Protein AF-A0A412L062-F1 (afdb_monomer_lite)

Sequence (140 aa):
TLHMSIAWQESKALRDTSSRLMTFYPLKLYKLRWGIETNYYEQKMFWELGSYKVRTKTAIEHLLNLTNAGHALMKILPYEDGKLSAYRDKSPQELRHALSQQIHKEVFFATLVSKAQSSINSGTLLKALQVLAWGDEQAA

Radius of gyration: 25.02 Å; chains: 1; bounding box: 72×42×65 Å

Structure (mmCIF, N/CA/C/O backbone):
data_AF-A0A412L062-F1
#
_entry.id   AF-A0A412L062-F1
#
loop_
_atom_site.group_PDB
_atom_site.id
_atom_site.type_symbol
_atom_site.label_atom_id
_atom_site.label_alt_id
_atom_site.label_comp_id
_atom_site.label_asym_id
_atom_site.label_entity_id
_atom_site.label_seq_id
_atom_site.pdbx_PDB_ins_code
_atom_site.Cartn_x
_atom_site.Cartn_y
_atom_site.Cartn_z
_atom_site.occupancy
_atom_site.B_iso_or_equiv
_atom_site.auth_seq_id
_atom_site.auth_comp_id
_atom_site.auth_asym_id
_atom_site.auth_atom_id
_atom_site.pdbx_PDB_model_num
ATOM 1 N N . THR A 1 1 ? 36.726 -3.052 -23.712 1.00 36.59 1 THR A N 1
ATOM 2 C CA . THR A 1 1 ? 35.931 -4.247 -23.348 1.00 36.59 1 THR A CA 1
ATOM 3 C C . THR A 1 1 ? 34.504 -3.801 -23.117 1.00 36.59 1 THR A C 1
ATOM 5 O O . THR A 1 1 ? 34.299 -2.897 -22.319 1.00 36.59 1 THR A O 1
ATOM 8 N N . LEU A 1 2 ? 33.533 -4.332 -23.865 1.00 39.47 2 LEU A N 1
ATOM 9 C CA . LEU A 1 2 ? 32.118 -3.975 -23.707 1.00 39.47 2 LEU A CA 1
ATOM 10 C C . LEU A 1 2 ? 31.630 -4.575 -22.379 1.00 39.47 2 LEU A C 1
ATOM 12 O O . LEU A 1 2 ? 31.448 -5.785 -22.278 1.00 39.47 2 LEU A O 1
ATOM 16 N N . HIS A 1 3 ? 31.512 -3.754 -21.334 1.00 48.88 3 HIS A N 1
ATOM 17 C CA . HIS A 1 3 ? 30.978 -4.207 -20.052 1.00 48.88 3 HIS A CA 1
ATOM 18 C C . HIS A 1 3 ? 29.466 -4.375 -20.200 1.00 48.88 3 HIS A C 1
ATOM 20 O O . HIS A 1 3 ? 28.730 -3.397 -20.330 1.00 48.88 3 HIS A O 1
ATOM 26 N N . MET A 1 4 ? 29.001 -5.622 -20.224 1.00 61.66 4 MET A N 1
ATOM 27 C CA . MET A 1 4 ? 27.572 -5.911 -20.142 1.00 61.66 4 MET A CA 1
ATOM 28 C C . MET A 1 4 ? 27.035 -5.409 -18.797 1.00 61.66 4 MET A C 1
ATOM 30 O O . MET A 1 4 ? 27.709 -5.507 -17.772 1.00 61.66 4 MET A O 1
ATOM 34 N N . SER A 1 5 ? 25.822 -4.855 -18.796 1.00 67.38 5 SER A N 1
ATOM 35 C CA . SER A 1 5 ? 25.177 -4.350 -17.578 1.00 67.38 5 SER A CA 1
ATOM 36 C C . SER A 1 5 ? 25.042 -5.450 -16.518 1.00 67.38 5 SER A C 1
ATOM 38 O O . SER A 1 5 ? 24.785 -6.598 -16.877 1.00 67.38 5 SER A O 1
ATOM 40 N N . ILE A 1 6 ? 25.097 -5.089 -15.232 1.00 65.25 6 ILE A N 1
ATOM 41 C CA . ILE A 1 6 ? 24.946 -6.002 -14.077 1.00 65.25 6 ILE A CA 1
ATOM 42 C C . ILE A 1 6 ? 23.716 -6.922 -14.225 1.00 65.25 6 ILE A C 1
ATOM 44 O O . ILE A 1 6 ? 23.788 -8.116 -13.961 1.00 65.25 6 ILE A O 1
ATOM 48 N N . ALA A 1 7 ? 22.612 -6.411 -14.783 1.00 60.19 7 ALA A N 1
ATOM 49 C CA . ALA A 1 7 ? 21.403 -7.192 -15.066 1.00 60.19 7 ALA A CA 1
ATOM 50 C C . ALA A 1 7 ? 21.626 -8.410 -15.995 1.00 60.19 7 ALA A C 1
ATOM 52 O O . ALA A 1 7 ? 20.967 -9.438 -15.838 1.00 60.19 7 ALA A O 1
ATOM 53 N N . TRP A 1 8 ? 22.559 -8.316 -16.948 1.00 65.00 8 TRP A N 1
ATOM 54 C CA . TRP A 1 8 ? 22.954 -9.425 -17.822 1.00 65.00 8 TRP A CA 1
ATOM 55 C C . TRP A 1 8 ? 23.836 -10.432 -17.079 1.00 65.00 8 TRP A C 1
ATOM 57 O O . TRP A 1 8 ? 23.681 -11.634 -17.265 1.00 65.00 8 TRP A O 1
ATOM 67 N N . GLN A 1 9 ? 24.727 -9.953 -16.206 1.00 63.88 9 GLN A N 1
ATOM 68 C CA . GLN A 1 9 ? 25.602 -10.818 -15.413 1.00 63.88 9 GLN A CA 1
ATOM 69 C C . GLN A 1 9 ? 24.835 -11.642 -14.380 1.00 63.88 9 GLN A C 1
ATOM 71 O O . GLN A 1 9 ? 25.214 -12.784 -14.157 1.00 63.88 9 GLN A O 1
ATOM 76 N N . GLU A 1 10 ? 23.737 -11.128 -13.827 1.00 62.66 10 GLU A N 1
ATOM 77 C CA . GLU A 1 10 ? 22.953 -11.792 -12.774 1.00 62.66 10 GLU A CA 1
ATOM 78 C C . GLU A 1 10 ? 21.872 -12.747 -13.325 1.00 62.66 10 GLU A C 1
ATOM 80 O O . GLU A 1 10 ? 21.643 -13.831 -12.784 1.00 62.66 10 GLU A O 1
ATOM 85 N N . SER A 1 11 ? 21.255 -12.444 -14.473 1.00 67.62 11 SER A N 1
ATOM 86 C CA . SER A 1 11 ? 20.145 -13.250 -15.007 1.00 67.62 11 SER A CA 1
ATOM 87 C C . SER A 1 11 ? 20.594 -14.408 -15.909 1.00 67.62 11 SER A C 1
ATOM 89 O O . SER A 1 11 ? 20.994 -14.200 -17.055 1.00 67.62 11 SER A O 1
ATOM 91 N N . LYS A 1 12 ? 20.417 -15.656 -15.446 1.00 69.12 12 LYS A N 1
ATOM 92 C CA . LYS A 1 12 ? 20.689 -16.872 -16.244 1.00 69.12 12 LYS A CA 1
ATOM 93 C C . LYS A 1 12 ? 19.944 -16.874 -17.584 1.00 69.12 12 LYS A C 1
ATOM 95 O O . LYS A 1 12 ? 20.529 -17.168 -18.619 1.00 69.12 12 LYS A O 1
ATOM 100 N N . ALA A 1 13 ? 18.683 -16.443 -17.575 1.00 66.38 13 ALA A N 1
ATOM 101 C CA . ALA A 1 13 ? 17.869 -16.340 -18.781 1.00 66.38 13 ALA A CA 1
ATOM 102 C C . ALA A 1 13 ? 18.453 -15.366 -19.820 1.00 66.38 13 ALA A C 1
ATOM 104 O O . ALA A 1 13 ? 18.286 -15.598 -21.011 1.00 66.38 13 ALA A O 1
ATOM 105 N N . LEU A 1 14 ? 19.130 -14.290 -19.399 1.00 64.75 14 LEU A N 1
ATOM 106 C CA . LEU A 1 14 ? 19.755 -13.313 -20.303 1.00 64.75 14 LEU A CA 1
ATOM 107 C C . LEU A 1 14 ? 21.148 -13.749 -20.784 1.00 64.75 14 LEU A C 1
ATOM 109 O O . LEU A 1 14 ? 21.528 -13.382 -21.896 1.00 64.75 14 LEU A O 1
ATOM 113 N N . ARG A 1 15 ? 21.879 -14.546 -19.992 1.00 69.62 15 ARG A N 1
ATOM 114 C CA . ARG A 1 15 ? 23.183 -15.119 -20.379 1.00 69.62 15 ARG A CA 1
ATOM 115 C C . ARG A 1 15 ? 23.054 -16.244 -21.404 1.00 69.62 15 ARG A C 1
ATOM 117 O O . ARG A 1 15 ? 23.815 -16.268 -22.363 1.00 69.62 15 ARG A O 1
ATOM 124 N N . ASP A 1 16 ? 22.054 -17.109 -21.241 1.00 72.00 16 ASP A N 1
ATOM 125 C CA . ASP A 1 16 ? 21.840 -18.287 -22.098 1.00 72.00 16 ASP A CA 1
ATOM 126 C C . ASP A 1 16 ? 21.004 -17.958 -23.359 1.00 72.00 16 ASP A C 1
ATOM 128 O O . ASP A 1 16 ? 20.560 -18.839 -24.096 1.00 72.00 16 ASP A O 1
ATOM 132 N N . THR A 1 17 ? 20.747 -16.670 -23.613 1.00 70.69 17 THR A N 1
ATOM 133 C CA . THR A 1 17 ? 19.942 -16.210 -24.747 1.00 70.69 17 THR A CA 1
ATOM 134 C C . THR A 1 17 ? 20.747 -16.294 -26.055 1.00 70.69 17 THR A C 1
ATOM 136 O O . THR A 1 17 ? 21.870 -15.806 -26.139 1.00 70.69 17 THR A O 1
ATOM 139 N N . SER A 1 18 ? 20.161 -16.876 -27.111 1.00 73.69 18 SER A N 1
ATOM 140 C CA . SER A 1 18 ? 20.812 -16.992 -28.427 1.00 73.69 18 SER A CA 1
ATOM 141 C C . SER A 1 18 ? 21.160 -15.626 -29.040 1.00 73.69 18 SER A C 1
ATOM 143 O O . SER A 1 18 ? 20.485 -14.625 -28.790 1.00 73.69 18 SER A O 1
ATOM 145 N N . SER A 1 19 ? 22.179 -15.574 -29.907 1.00 72.31 19 SER A N 1
ATOM 146 C CA . SER A 1 19 ? 22.656 -14.323 -30.532 1.00 72.31 19 SER A CA 1
ATOM 147 C C . SER A 1 19 ? 21.546 -13.525 -31.231 1.00 72.31 19 SER A C 1
ATOM 149 O O . SER A 1 19 ? 21.505 -12.301 -31.138 1.00 72.31 19 SER A O 1
ATOM 151 N N . ARG A 1 20 ? 20.588 -14.221 -31.856 1.00 72.00 20 ARG A N 1
ATOM 152 C CA . ARG A 1 20 ? 19.407 -13.634 -32.511 1.00 72.00 20 ARG A CA 1
ATOM 153 C C . ARG A 1 20 ? 18.455 -12.947 -31.528 1.00 72.00 20 ARG A C 1
ATOM 155 O O . ARG A 1 20 ? 17.815 -11.959 -31.869 1.00 72.00 20 ARG A O 1
ATOM 162 N N . LEU A 1 21 ? 18.346 -13.470 -30.311 1.00 71.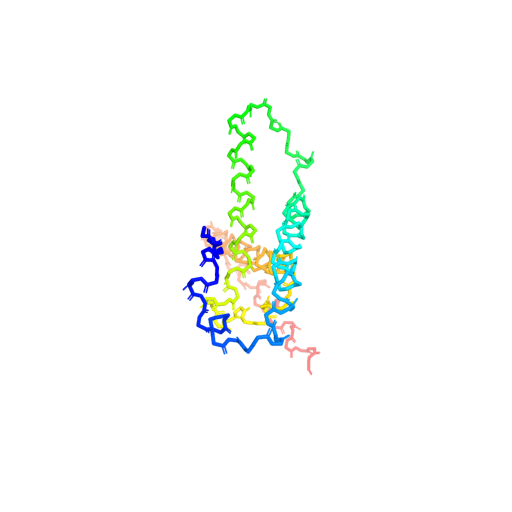19 21 LEU A N 1
ATOM 163 C CA . LEU A 1 21 ? 17.526 -12.891 -29.252 1.00 71.19 21 LEU A CA 1
ATOM 164 C C . LEU A 1 21 ? 18.261 -11.760 -28.506 1.00 71.19 21 LEU A C 1
ATOM 166 O O . LEU A 1 21 ? 17.610 -10.868 -27.959 1.00 71.19 21 LEU A O 1
ATOM 170 N N . MET A 1 22 ? 19.598 -11.746 -28.550 1.00 72.69 22 MET A N 1
ATOM 171 C CA . MET A 1 22 ? 20.443 -10.654 -28.048 1.00 72.69 22 MET A CA 1
ATOM 172 C C . MET A 1 22 ? 20.151 -9.325 -28.763 1.00 72.69 22 MET A C 1
ATOM 174 O O . MET A 1 22 ? 20.203 -8.267 -28.142 1.00 72.69 22 MET A O 1
ATOM 178 N N . THR A 1 23 ? 19.757 -9.367 -30.042 1.00 77.56 23 THR A N 1
ATOM 179 C CA . THR A 1 23 ? 19.317 -8.185 -30.807 1.00 77.56 23 THR A CA 1
ATOM 180 C C . THR A 1 23 ? 18.122 -7.477 -30.155 1.00 77.56 23 THR A C 1
ATOM 182 O O . THR A 1 23 ? 17.998 -6.259 -30.253 1.00 77.56 23 THR A O 1
ATOM 185 N N . PHE A 1 24 ? 17.274 -8.206 -29.421 1.00 78.12 24 PHE A N 1
ATOM 186 C CA . PHE A 1 24 ? 16.126 -7.647 -28.697 1.00 78.12 24 PHE A CA 1
ATOM 187 C C . PHE A 1 24 ? 16.445 -7.254 -27.246 1.00 78.12 24 PHE A C 1
ATOM 189 O O . PHE A 1 24 ? 15.554 -6.813 -26.515 1.00 78.12 24 PHE A O 1
ATOM 196 N N . TYR A 1 25 ? 17.699 -7.385 -26.807 1.00 75.94 25 TYR A N 1
ATOM 197 C CA . TYR A 1 25 ? 18.130 -7.016 -25.458 1.00 75.94 25 TYR A CA 1
ATOM 198 C C . TYR A 1 25 ? 17.776 -5.563 -25.080 1.00 75.94 25 TYR A C 1
ATOM 200 O O . TYR A 1 25 ? 17.195 -5.366 -24.006 1.00 75.94 25 TYR A O 1
ATOM 208 N N . PRO A 1 26 ? 17.986 -4.554 -25.954 1.00 82.00 26 PRO A N 1
ATOM 209 C CA . PRO A 1 26 ? 17.568 -3.182 -25.664 1.00 82.00 26 PRO A CA 1
ATOM 210 C C . PRO A 1 26 ? 16.061 -3.043 -25.398 1.00 82.00 26 PRO A C 1
ATOM 212 O O . PRO A 1 26 ? 15.667 -2.270 -24.528 1.00 82.00 26 PRO A O 1
ATOM 215 N N . LEU A 1 27 ? 15.210 -3.826 -26.074 1.00 82.00 27 LEU A N 1
ATOM 216 C CA . LEU A 1 27 ? 13.756 -3.791 -25.862 1.00 82.00 27 LEU A CA 1
ATOM 217 C C . LEU A 1 27 ? 13.359 -4.358 -24.491 1.00 82.00 27 LEU A C 1
ATOM 219 O O . LEU A 1 27 ? 12.462 -3.825 -23.837 1.00 82.00 27 LEU A O 1
ATOM 223 N N . LYS A 1 28 ? 14.046 -5.405 -24.013 1.00 76.56 28 LYS A N 1
ATOM 224 C CA . LYS A 1 28 ? 13.826 -5.935 -22.654 1.00 76.56 28 LYS A CA 1
ATOM 225 C C . LYS A 1 28 ? 14.213 -4.912 -21.583 1.00 76.56 28 LYS A C 1
ATOM 227 O O . LYS A 1 28 ? 13.462 -4.723 -20.628 1.00 76.56 28 LYS A O 1
ATOM 232 N N . LEU A 1 29 ? 15.339 -4.219 -21.760 1.00 79.25 29 LEU A N 1
ATOM 233 C CA . LEU A 1 29 ? 15.748 -3.133 -20.861 1.00 79.25 29 LEU A CA 1
ATOM 234 C C . LEU A 1 29 ? 14.777 -1.950 -20.905 1.00 79.25 29 LEU A C 1
ATOM 236 O O . LEU A 1 29 ? 14.473 -1.362 -19.868 1.00 79.25 29 LEU A O 1
ATOM 240 N N . TYR A 1 30 ? 14.240 -1.635 -22.084 1.00 83.44 30 TYR A N 1
ATOM 241 C CA . TYR A 1 30 ? 13.237 -0.586 -22.236 1.00 83.44 30 TYR A CA 1
ATOM 242 C C . TYR A 1 30 ? 11.974 -0.876 -21.414 1.00 83.44 30 TYR A C 1
ATOM 244 O O . TYR A 1 30 ? 11.446 0.034 -20.778 1.00 83.44 30 TYR A O 1
ATOM 252 N N . LYS A 1 31 ? 11.538 -2.143 -21.338 1.00 81.25 31 LYS A N 1
ATOM 253 C CA . LYS A 1 31 ? 10.421 -2.552 -20.470 1.00 81.25 31 LYS A CA 1
ATOM 254 C C . LYS A 1 31 ? 10.706 -2.280 -18.986 1.00 81.25 31 LYS A C 1
ATOM 256 O O . LYS A 1 31 ? 9.828 -1.781 -18.288 1.00 81.25 31 LYS A O 1
ATOM 261 N N . LEU A 1 32 ? 11.923 -2.560 -18.508 1.00 80.94 32 LEU A N 1
ATOM 262 C CA . LEU A 1 32 ? 12.324 -2.256 -17.125 1.00 80.94 32 LEU A CA 1
ATOM 263 C C . LEU A 1 32 ? 12.349 -0.744 -16.865 1.00 80.94 32 LEU A C 1
ATOM 265 O O . LEU A 1 32 ? 11.793 -0.283 -15.870 1.00 80.94 32 LEU A O 1
ATOM 269 N N . ARG A 1 33 ? 12.931 0.034 -17.787 1.00 89.00 33 ARG A N 1
ATOM 270 C CA . ARG A 1 33 ? 12.949 1.505 -17.722 1.00 89.00 33 ARG A CA 1
ATOM 271 C C . ARG A 1 33 ? 11.532 2.082 -17.652 1.00 89.00 33 ARG A C 1
ATOM 273 O O . ARG A 1 33 ? 11.264 2.938 -16.816 1.00 89.00 33 ARG A O 1
ATOM 280 N N . TRP A 1 34 ? 10.627 1.597 -18.502 1.00 90.38 34 TRP A N 1
ATOM 281 C CA . TRP A 1 34 ? 9.223 2.014 -18.511 1.00 90.38 34 TRP A CA 1
ATOM 282 C C . TRP A 1 34 ? 8.505 1.682 -17.196 1.00 90.38 34 TRP A C 1
ATOM 284 O O . TRP A 1 34 ? 7.680 2.462 -16.719 1.00 90.38 34 TRP A O 1
ATOM 294 N N . GLY A 1 35 ? 8.861 0.558 -16.566 1.00 87.38 35 GLY A N 1
ATOM 295 C CA . GLY A 1 35 ? 8.372 0.193 -15.236 1.00 87.38 35 GLY A CA 1
ATOM 296 C C . GLY A 1 35 ? 8.703 1.234 -14.162 1.00 87.38 35 GLY A C 1
ATOM 297 O O . GLY A 1 35 ? 7.853 1.525 -13.324 1.00 87.38 35 GLY A O 1
ATOM 298 N N . ILE A 1 36 ? 9.892 1.848 -14.213 1.00 86.62 36 ILE A N 1
ATOM 299 C CA . ILE A 1 36 ? 10.292 2.923 -13.283 1.00 86.62 36 ILE A CA 1
ATOM 300 C C . ILE A 1 36 ? 9.413 4.162 -13.481 1.00 86.62 36 ILE A C 1
ATOM 302 O O . ILE A 1 36 ? 8.927 4.743 -12.513 1.00 86.62 36 ILE A O 1
ATOM 306 N N . GLU A 1 37 ? 9.187 4.547 -14.734 1.00 90.38 37 GLU A N 1
ATOM 307 C CA . GLU A 1 37 ? 8.373 5.709 -15.097 1.00 90.38 37 GLU A CA 1
ATOM 308 C C . GLU A 1 37 ? 6.908 5.521 -14.679 1.00 90.38 37 GLU A C 1
ATOM 310 O O . GLU A 1 37 ? 6.337 6.374 -14.001 1.00 90.38 37 GLU A O 1
ATOM 315 N N . THR A 1 38 ? 6.334 4.353 -14.973 1.00 88.00 38 THR A N 1
ATOM 316 C CA . THR A 1 38 ? 4.972 3.989 -14.548 1.00 88.00 38 THR A CA 1
ATOM 317 C C . THR A 1 38 ? 4.854 4.032 -13.023 1.00 88.00 38 THR A C 1
ATOM 319 O O . THR A 1 38 ? 3.945 4.662 -12.487 1.00 88.00 38 THR A O 1
ATOM 322 N N . ASN A 1 39 ? 5.830 3.457 -12.314 1.00 87.19 39 ASN A N 1
ATOM 323 C CA . ASN A 1 39 ? 5.862 3.455 -10.854 1.00 87.19 39 ASN A CA 1
ATOM 324 C C . ASN A 1 39 ? 5.933 4.872 -10.261 1.00 87.19 39 ASN A C 1
ATOM 326 O O . ASN A 1 39 ? 5.294 5.140 -9.247 1.00 87.19 39 ASN A O 1
ATOM 330 N N . TYR A 1 40 ? 6.686 5.783 -10.883 1.00 86.69 40 TYR A N 1
ATOM 331 C CA . TYR A 1 40 ? 6.766 7.182 -10.456 1.00 86.69 40 TYR A CA 1
ATOM 332 C C . TYR A 1 40 ? 5.407 7.893 -10.535 1.00 86.69 40 TYR A C 1
ATOM 334 O O . TYR A 1 40 ? 5.027 8.615 -9.610 1.00 86.69 40 TYR A O 1
ATOM 342 N N . TYR A 1 41 ? 4.650 7.675 -11.613 1.00 88.00 41 TYR A N 1
ATOM 343 C CA . TYR A 1 41 ? 3.313 8.255 -11.752 1.00 88.00 41 TYR A CA 1
ATOM 344 C C . TYR A 1 41 ? 2.298 7.618 -10.800 1.00 88.00 41 TYR A C 1
ATOM 346 O O . TYR A 1 41 ? 1.515 8.336 -10.179 1.00 88.00 41 TYR A O 1
ATOM 354 N N . GLU A 1 42 ? 2.345 6.298 -10.620 1.00 87.56 42 GLU A N 1
ATOM 355 C CA . GLU A 1 42 ? 1.493 5.603 -9.650 1.00 87.56 42 GLU A CA 1
ATOM 356 C C . GLU A 1 42 ? 1.730 6.115 -8.226 1.00 87.56 42 GLU A C 1
ATOM 358 O O . GLU A 1 42 ? 0.766 6.420 -7.529 1.00 87.56 42 GLU A O 1
ATOM 363 N N . GLN A 1 43 ? 2.993 6.298 -7.819 1.00 85.81 43 GLN A N 1
ATOM 364 C CA . GLN A 1 43 ? 3.356 6.847 -6.507 1.00 85.81 43 GLN A CA 1
ATOM 365 C C . GLN A 1 43 ? 2.806 8.257 -6.288 1.00 85.81 43 GLN A C 1
ATOM 367 O O . GLN A 1 43 ? 2.275 8.540 -5.214 1.00 85.81 43 GLN A O 1
ATOM 372 N N . LYS A 1 44 ? 2.870 9.130 -7.302 1.00 83.50 44 LYS A N 1
ATOM 373 C CA . LYS A 1 44 ? 2.284 10.479 -7.220 1.00 83.50 44 LYS A CA 1
ATOM 374 C C . LYS A 1 44 ? 0.778 10.462 -6.972 1.00 83.50 44 LYS A C 1
ATOM 376 O O . LYS A 1 44 ? 0.275 11.354 -6.300 1.00 83.50 44 LYS A O 1
ATOM 381 N N . MET A 1 45 ? 0.080 9.467 -7.515 1.00 84.25 45 MET A N 1
ATOM 382 C CA . MET A 1 45 ? -1.375 9.322 -7.399 1.00 84.25 45 MET A CA 1
ATOM 383 C C . MET A 1 45 ? -1.793 8.382 -6.257 1.00 84.25 45 MET A C 1
ATOM 385 O O . MET A 1 45 ? -2.980 8.204 -6.000 1.00 84.25 45 MET A O 1
ATOM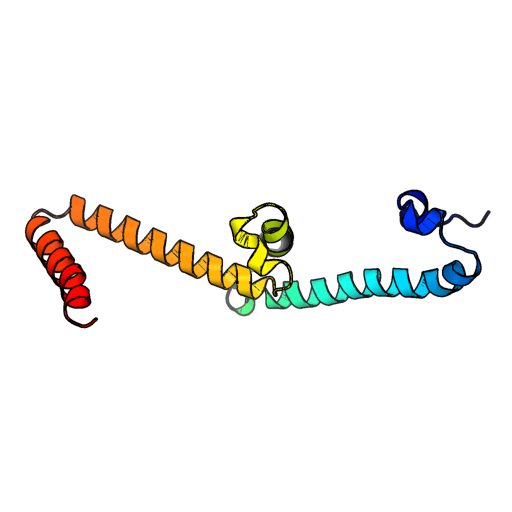 389 N N . PHE A 1 46 ? -0.840 7.737 -5.582 1.00 82.06 46 PHE A N 1
ATOM 390 C CA . PHE A 1 46 ? -1.118 6.732 -4.557 1.00 82.06 46 PHE A CA 1
ATOM 391 C C . PHE A 1 46 ? -1.724 7.343 -3.292 1.00 82.06 46 PHE A C 1
ATOM 393 O O . PHE A 1 46 ? -2.614 6.744 -2.678 1.00 82.06 46 PHE A O 1
ATOM 400 N N . TRP A 1 47 ? -1.251 8.539 -2.931 1.00 76.94 47 TRP A N 1
ATOM 401 C CA . TRP A 1 47 ? -1.698 9.300 -1.772 1.00 76.94 47 TRP A CA 1
ATOM 402 C C . TRP A 1 47 ? -1.957 10.748 -2.177 1.00 76.94 47 TRP A C 1
ATOM 404 O O . TRP A 1 47 ? -1.077 11.412 -2.722 1.00 76.94 47 TRP A O 1
ATOM 414 N N . GLU A 1 48 ? -3.153 11.262 -1.894 1.00 67.06 48 GLU A N 1
ATOM 415 C CA . GLU A 1 48 ? -3.468 12.666 -2.153 1.00 67.06 48 GLU A CA 1
ATOM 416 C C . GLU A 1 48 ? -2.744 13.558 -1.139 1.00 67.06 48 GLU A C 1
ATOM 418 O O . GLU A 1 48 ? -3.240 13.871 -0.056 1.00 67.06 48 GLU A O 1
ATOM 423 N N . LEU A 1 49 ? -1.529 13.974 -1.495 1.00 62.97 49 LEU A N 1
ATOM 424 C CA . LEU A 1 49 ? -0.710 14.881 -0.688 1.00 62.97 49 LEU A CA 1
ATOM 425 C C . LEU A 1 49 ? -1.246 16.323 -0.683 1.00 62.97 49 LEU A C 1
ATOM 427 O O . LEU A 1 49 ? -0.838 17.115 0.162 1.00 62.97 49 LEU A O 1
ATOM 431 N N . GLY A 1 50 ? -2.169 16.670 -1.588 1.00 60.62 50 GLY A N 1
ATOM 432 C CA . GLY A 1 50 ? -2.693 18.034 -1.750 1.00 60.62 50 GLY A CA 1
ATOM 433 C C . GLY A 1 50 ? -3.358 18.608 -0.493 1.00 60.62 50 GLY A C 1
ATOM 434 O O . GLY A 1 50 ? -3.329 19.818 -0.273 1.00 60.62 50 GLY A O 1
ATOM 435 N N . SER A 1 51 ? -3.890 17.742 0.370 1.00 62.91 51 SER A N 1
ATOM 436 C CA . SER A 1 51 ? -4.526 18.139 1.631 1.00 62.91 51 SER A CA 1
ATOM 437 C C . SER A 1 51 ? -3.526 18.308 2.784 1.00 62.91 51 SER A C 1
ATOM 439 O O . SER A 1 51 ? -3.813 19.004 3.760 1.00 62.91 51 SER A O 1
ATOM 441 N N . TYR A 1 52 ? -2.333 17.713 2.681 1.00 69.25 52 TYR A N 1
ATOM 442 C CA . TYR A 1 52 ? -1.305 17.753 3.721 1.00 69.25 52 TYR A CA 1
ATOM 443 C C . TYR A 1 52 ? -0.404 18.982 3.534 1.00 69.25 52 TYR A C 1
ATOM 445 O O . TYR A 1 52 ? 0.592 18.964 2.816 1.00 69.25 52 TYR A O 1
ATOM 453 N N . LYS A 1 53 ? -0.740 20.085 4.210 1.00 74.56 53 LYS A N 1
ATOM 454 C CA . LYS A 1 53 ? 0.045 21.334 4.186 1.00 74.56 53 LYS A CA 1
ATOM 455 C C . LYS A 1 53 ? 1.309 21.234 5.055 1.00 74.56 53 LYS A C 1
ATOM 457 O O . LYS A 1 53 ? 1.430 21.925 6.066 1.00 74.56 53 LYS A O 1
ATOM 462 N N . VAL A 1 54 ? 2.254 20.377 4.674 1.00 81.81 54 VAL A N 1
ATOM 463 C CA . VAL A 1 54 ? 3.566 20.257 5.334 1.00 81.81 54 VAL A CA 1
ATOM 464 C C . VAL A 1 54 ? 4.504 21.354 4.824 1.00 81.81 54 VAL A C 1
ATOM 466 O O . VAL A 1 54 ? 4.634 21.545 3.620 1.00 81.81 54 VAL A O 1
ATOM 469 N N . ARG A 1 55 ? 5.146 22.104 5.734 1.00 85.19 55 ARG A N 1
ATOM 470 C CA . ARG A 1 55 ? 5.933 23.308 5.384 1.00 85.19 55 ARG A CA 1
ATOM 471 C C . ARG A 1 55 ? 7.441 23.186 5.607 1.00 85.19 55 ARG A C 1
ATOM 473 O O . ARG A 1 55 ? 8.185 24.026 5.113 1.00 85.19 55 ARG A O 1
ATOM 480 N N . THR A 1 56 ? 7.906 22.182 6.349 1.00 91.62 56 THR A N 1
ATOM 481 C CA . THR A 1 56 ? 9.340 21.983 6.604 1.00 91.62 56 THR A CA 1
ATOM 482 C C . THR A 1 56 ? 9.911 20.949 5.642 1.00 91.62 56 THR A C 1
ATOM 484 O O . THR A 1 56 ? 9.292 19.914 5.398 1.00 91.62 56 THR A O 1
ATOM 487 N N . LYS A 1 57 ? 11.117 21.207 5.117 1.00 92.06 57 LYS A N 1
ATOM 488 C CA . LYS A 1 57 ? 11.814 20.300 4.189 1.00 92.06 57 LYS A CA 1
ATOM 489 C C . LYS A 1 57 ? 11.896 18.873 4.741 1.00 92.06 57 LYS A C 1
ATOM 491 O O . LYS A 1 57 ? 11.498 17.935 4.063 1.00 92.06 57 LYS A O 1
ATOM 496 N N . THR A 1 58 ? 12.324 18.726 5.993 1.00 94.50 58 THR A N 1
ATOM 497 C CA . THR A 1 58 ? 12.465 17.421 6.654 1.00 94.50 58 THR A CA 1
ATOM 498 C C . THR A 1 58 ? 11.144 16.658 6.731 1.00 94.50 58 THR A C 1
ATOM 500 O O . THR A 1 58 ? 11.101 15.461 6.472 1.00 94.50 58 THR A O 1
ATOM 503 N N . ALA A 1 59 ? 10.039 17.336 7.052 1.00 89.81 59 ALA A N 1
ATOM 504 C CA . ALA A 1 59 ? 8.745 16.669 7.120 1.00 89.81 59 ALA A CA 1
ATOM 505 C C . ALA A 1 59 ? 8.215 16.296 5.725 1.00 89.81 59 ALA A C 1
ATOM 507 O O . ALA A 1 59 ? 7.577 15.256 5.585 1.00 89.81 59 ALA A O 1
ATOM 508 N N . ILE A 1 60 ? 8.512 17.097 4.693 1.00 88.19 60 ILE A N 1
ATOM 509 C CA . ILE A 1 60 ? 8.205 16.754 3.295 1.00 88.19 60 ILE A CA 1
ATOM 510 C C . ILE A 1 60 ? 8.974 15.493 2.879 1.00 88.19 60 ILE A C 1
ATOM 512 O O . ILE A 1 60 ? 8.379 14.572 2.324 1.00 88.19 60 ILE A O 1
ATOM 516 N N . GLU A 1 61 ? 10.270 15.418 3.188 1.00 91.44 61 GLU A N 1
ATOM 517 C CA . GLU A 1 61 ? 11.108 14.247 2.895 1.00 91.44 61 GLU A CA 1
ATOM 518 C C . GLU A 1 61 ? 10.598 12.991 3.611 1.00 91.44 61 GLU A C 1
ATOM 520 O O . GLU A 1 61 ? 10.440 11.943 2.986 1.00 91.44 61 GLU A O 1
ATOM 525 N N . HIS A 1 62 ? 10.268 13.093 4.901 1.00 91.56 62 HIS A N 1
ATOM 526 C CA . HIS A 1 62 ? 9.701 11.971 5.651 1.00 91.56 62 HIS A CA 1
ATOM 527 C C . HIS A 1 62 ? 8.359 11.502 5.080 1.00 91.56 62 HIS A C 1
ATOM 529 O O . HIS A 1 62 ? 8.143 10.297 4.946 1.00 91.56 62 HIS A O 1
ATOM 535 N N . LEU A 1 63 ? 7.471 12.427 4.709 1.00 88.31 63 LEU A N 1
ATOM 536 C CA . LEU A 1 63 ? 6.174 12.079 4.129 1.00 88.31 63 LEU A CA 1
ATOM 537 C C . LEU A 1 63 ? 6.324 11.412 2.755 1.00 88.31 63 LEU A C 1
ATOM 539 O O . LEU A 1 63 ? 5.634 10.431 2.463 1.00 88.31 63 LEU A O 1
ATOM 543 N N . LEU A 1 64 ? 7.249 11.903 1.928 1.00 88.06 64 LEU A N 1
ATOM 544 C CA . LEU A 1 64 ? 7.569 11.293 0.640 1.00 88.06 64 LEU A CA 1
ATOM 545 C C . LEU A 1 64 ? 8.129 9.875 0.823 1.00 88.06 64 LEU A C 1
ATOM 547 O O . LEU A 1 64 ? 7.674 8.945 0.161 1.00 88.06 64 LEU A O 1
ATOM 551 N N . ASN A 1 65 ? 9.062 9.690 1.761 1.00 91.19 65 ASN A N 1
ATOM 552 C CA . ASN A 1 65 ? 9.639 8.381 2.071 1.00 91.19 65 ASN A CA 1
ATOM 553 C C . ASN A 1 65 ? 8.583 7.397 2.585 1.00 91.19 65 ASN A C 1
ATOM 555 O O . ASN A 1 65 ? 8.553 6.249 2.143 1.00 91.19 65 ASN A O 1
ATOM 559 N N . LEU A 1 66 ? 7.684 7.851 3.461 1.00 90.50 66 LEU A N 1
ATOM 560 C CA . LEU A 1 66 ? 6.568 7.043 3.950 1.00 90.50 66 LEU A CA 1
ATOM 561 C C . LEU A 1 66 ? 5.631 6.630 2.809 1.00 90.50 66 LEU A C 1
ATOM 563 O O . LEU A 1 66 ? 5.249 5.465 2.717 1.00 90.50 66 LEU A O 1
ATOM 567 N N . THR A 1 67 ? 5.296 7.563 1.917 1.00 89.06 67 THR A N 1
ATOM 568 C CA . THR A 1 67 ? 4.438 7.292 0.753 1.00 89.06 67 THR A CA 1
ATOM 569 C C . THR A 1 67 ? 5.087 6.270 -0.179 1.00 89.06 67 THR A C 1
ATOM 571 O O . THR A 1 67 ? 4.435 5.316 -0.606 1.00 89.06 67 THR A O 1
ATOM 574 N N . ASN A 1 68 ? 6.389 6.413 -0.437 1.00 90.00 68 ASN A N 1
ATOM 575 C CA . ASN A 1 68 ? 7.157 5.479 -1.257 1.00 90.00 68 ASN A CA 1
ATOM 576 C C . ASN A 1 68 ? 7.212 4.079 -0.637 1.00 90.00 68 ASN A C 1
ATOM 578 O O . ASN A 1 68 ? 6.984 3.095 -1.343 1.00 90.00 68 ASN A O 1
ATOM 582 N N . ALA A 1 69 ? 7.468 3.989 0.671 1.00 91.88 69 ALA A N 1
ATOM 583 C CA . ALA A 1 69 ? 7.472 2.726 1.400 1.00 91.88 69 ALA A CA 1
ATOM 584 C C . ALA A 1 69 ? 6.086 2.066 1.388 1.00 91.88 69 ALA A C 1
ATOM 586 O O . ALA A 1 69 ? 5.976 0.881 1.079 1.00 91.88 69 ALA A O 1
ATOM 587 N N . GLY A 1 70 ? 5.022 2.835 1.640 1.00 91.62 70 GLY A N 1
ATOM 588 C CA . GLY A 1 70 ? 3.644 2.349 1.583 1.00 91.62 70 GLY A CA 1
ATOM 589 C C . GLY A 1 70 ? 3.268 1.824 0.197 1.00 91.62 70 GLY A C 1
ATOM 590 O O . GLY A 1 70 ? 2.705 0.737 0.082 1.00 91.62 70 GLY A O 1
ATOM 591 N N . HIS A 1 71 ? 3.633 2.544 -0.863 1.00 92.56 71 HIS A N 1
ATOM 592 C CA . HIS A 1 71 ? 3.396 2.104 -2.237 1.00 92.56 71 HIS A CA 1
ATOM 593 C C . HIS A 1 71 ? 4.164 0.819 -2.578 1.00 92.56 71 HIS A C 1
ATOM 595 O O . HIS A 1 71 ? 3.594 -0.114 -3.144 1.00 92.56 71 HIS A O 1
ATOM 601 N N . ALA A 1 72 ? 5.453 0.751 -2.225 1.00 92.06 72 ALA A N 1
ATOM 602 C CA . ALA A 1 72 ? 6.271 -0.441 -2.442 1.00 92.06 72 ALA A CA 1
ATOM 603 C C . ALA A 1 72 ? 5.707 -1.652 -1.687 1.00 92.06 72 ALA A C 1
ATOM 605 O O . ALA A 1 72 ? 5.597 -2.735 -2.262 1.00 92.06 72 ALA A O 1
ATOM 606 N N . LEU A 1 73 ? 5.272 -1.454 -0.440 1.00 93.31 73 LEU A N 1
ATOM 607 C CA . LEU A 1 73 ? 4.639 -2.497 0.356 1.00 93.31 73 LEU A CA 1
ATOM 608 C C . LEU A 1 73 ? 3.377 -3.023 -0.332 1.00 93.31 73 LEU A C 1
ATOM 610 O O . LEU A 1 73 ? 3.242 -4.232 -0.473 1.00 93.31 73 LEU A O 1
ATOM 614 N N . MET A 1 74 ? 2.502 -2.150 -0.841 1.00 93.62 74 MET A N 1
ATOM 615 C CA . MET A 1 74 ? 1.299 -2.594 -1.558 1.00 93.62 74 MET A CA 1
ATOM 616 C C . MET A 1 74 ? 1.609 -3.390 -2.836 1.00 93.62 74 MET A C 1
ATOM 618 O O . MET A 1 74 ? 0.808 -4.228 -3.237 1.00 93.62 74 MET A O 1
ATOM 622 N N . LYS A 1 75 ? 2.766 -3.172 -3.473 1.00 92.38 75 LYS A N 1
ATOM 623 C CA . LYS A 1 75 ? 3.197 -3.980 -4.626 1.00 92.38 75 LYS A CA 1
ATOM 624 C C . LYS A 1 75 ? 3.747 -5.345 -4.232 1.00 92.38 75 LYS A C 1
ATOM 626 O O . LYS A 1 75 ? 3.535 -6.307 -4.958 1.00 92.38 75 LYS A O 1
ATOM 631 N N . ILE A 1 76 ? 4.472 -5.424 -3.119 1.00 94.06 76 ILE A N 1
ATOM 632 C CA . ILE A 1 76 ? 5.173 -6.644 -2.692 1.00 94.06 76 ILE A CA 1
ATOM 633 C C . ILE A 1 76 ? 4.237 -7.576 -1.917 1.00 94.06 76 ILE A C 1
ATOM 635 O O . ILE A 1 76 ? 4.275 -8.789 -2.096 1.00 94.06 76 ILE A O 1
ATOM 639 N N . LEU A 1 77 ? 3.351 -7.016 -1.096 1.00 94.56 77 LEU A N 1
ATOM 640 C CA . LEU A 1 77 ? 2.515 -7.761 -0.157 1.00 94.56 77 LEU A CA 1
ATOM 641 C C . LEU A 1 77 ? 1.666 -8.890 -0.797 1.00 94.56 77 LEU A C 1
ATOM 643 O O . LEU A 1 77 ? 1.621 -9.972 -0.213 1.00 94.56 77 LEU A O 1
ATOM 647 N N . PRO A 1 78 ? 1.065 -8.735 -1.999 1.00 95.81 78 PRO A N 1
ATOM 648 C CA . PRO A 1 78 ? 0.357 -9.824 -2.693 1.00 95.81 78 PRO A CA 1
ATOM 649 C C . PRO A 1 78 ? 1.218 -11.038 -3.059 1.00 95.81 78 PRO A C 1
ATOM 651 O O . PRO A 1 78 ? 0.695 -12.125 -3.330 1.00 95.81 78 PRO A O 1
ATOM 654 N N . TYR A 1 79 ? 2.533 -10.853 -3.150 1.00 93.81 79 TYR A N 1
ATOM 655 C CA . TYR A 1 79 ? 3.478 -11.919 -3.470 1.00 93.81 79 TYR A CA 1
ATOM 656 C C . TYR A 1 79 ? 3.916 -12.671 -2.213 1.00 93.81 79 TYR A C 1
ATOM 658 O O . TYR A 1 79 ? 4.077 -13.887 -2.286 1.00 93.81 79 TYR A O 1
ATOM 666 N N . GLU A 1 80 ? 4.005 -11.976 -1.078 1.00 94.31 80 GLU A N 1
ATOM 667 C CA . GLU A 1 80 ? 4.387 -12.544 0.220 1.00 94.31 80 GLU A CA 1
ATOM 668 C C . GLU A 1 80 ? 3.233 -13.290 0.910 1.00 94.31 80 GLU A C 1
ATOM 670 O O . GLU A 1 80 ? 3.435 -14.380 1.442 1.00 94.31 80 GLU A O 1
ATOM 675 N N . ASP A 1 81 ? 2.010 -12.746 0.885 1.00 92.81 81 ASP A N 1
ATOM 676 C CA . ASP A 1 81 ? 0.847 -13.366 1.533 1.00 92.81 81 ASP A CA 1
ATOM 677 C C . ASP A 1 81 ? -0.109 -13.996 0.509 1.00 92.81 81 ASP A C 1
ATOM 679 O O . ASP A 1 81 ? -0.720 -13.319 -0.325 1.00 92.81 81 ASP A O 1
ATOM 683 N N . GLY A 1 82 ? -0.305 -15.314 0.618 1.00 93.12 82 GLY A N 1
ATOM 684 C CA . GLY A 1 82 ? -1.240 -16.072 -0.215 1.00 93.12 82 GLY A CA 1
ATOM 685 C C . GLY A 1 82 ? -2.688 -15.573 -0.135 1.00 93.12 82 GLY A C 1
ATOM 686 O O . GLY A 1 82 ? -3.402 -15.641 -1.139 1.00 93.12 82 GLY A O 1
ATOM 687 N N . LYS A 1 83 ? -3.113 -14.994 0.997 1.00 92.56 83 LYS A N 1
ATOM 688 C CA . LYS A 1 83 ? -4.454 -14.397 1.159 1.00 92.56 83 LYS A CA 1
ATOM 689 C C . LYS A 1 83 ? -4.664 -13.176 0.266 1.00 92.56 83 LYS A C 1
ATOM 691 O O . LYS A 1 83 ? -5.796 -12.856 -0.089 1.00 92.56 83 LYS A O 1
ATOM 696 N N . LEU A 1 84 ? -3.577 -12.505 -0.108 1.00 93.75 84 LEU A N 1
ATOM 697 C CA . LEU A 1 84 ? -3.583 -11.305 -0.939 1.00 93.75 84 LEU A CA 1
ATOM 698 C C . LEU A 1 84 ? -3.200 -11.598 -2.393 1.00 93.75 84 LEU A C 1
ATOM 700 O O . LEU A 1 84 ? -3.128 -10.677 -3.202 1.00 93.75 84 LEU A O 1
ATOM 704 N N . SER A 1 85 ? -3.027 -12.871 -2.759 1.00 93.69 85 SER A N 1
ATOM 705 C CA . SER A 1 85 ? -2.659 -13.294 -4.117 1.00 93.69 85 SER A CA 1
ATOM 706 C C . SER A 1 85 ? -3.608 -12.780 -5.208 1.00 93.69 85 SER A C 1
ATOM 708 O O . SER A 1 85 ? -3.162 -12.495 -6.318 1.00 93.69 85 SER A O 1
ATOM 710 N N . ALA A 1 86 ? -4.885 -12.558 -4.876 1.00 94.94 86 ALA A N 1
ATOM 711 C CA . ALA A 1 86 ? -5.882 -11.954 -5.763 1.00 94.94 86 ALA A CA 1
ATOM 712 C C . ALA A 1 86 ? -5.544 -10.513 -6.211 1.00 94.94 86 ALA A C 1
ATOM 714 O O . ALA A 1 86 ? -6.190 -9.992 -7.121 1.00 94.94 86 ALA A O 1
ATOM 715 N N . TYR A 1 87 ? -4.557 -9.866 -5.580 1.00 94.75 87 TYR A N 1
ATOM 716 C CA . TYR A 1 87 ? -4.111 -8.504 -5.880 1.00 94.75 87 TYR A CA 1
ATOM 717 C C . TYR A 1 87 ? -2.773 -8.427 -6.631 1.00 94.75 87 TYR A C 1
ATOM 719 O O . TYR A 1 87 ? -2.292 -7.324 -6.867 1.00 94.75 87 TYR A O 1
ATOM 727 N N . ARG A 1 88 ? -2.167 -9.552 -7.039 1.00 92.94 88 ARG A N 1
ATOM 728 C CA . ARG A 1 88 ? -0.851 -9.557 -7.720 1.00 92.94 88 ARG A CA 1
ATOM 729 C C . ARG A 1 88 ? -0.830 -8.788 -9.042 1.00 92.94 88 ARG A C 1
ATOM 731 O O . ARG A 1 88 ? 0.149 -8.100 -9.318 1.00 92.94 88 ARG A O 1
ATOM 738 N N . ASP A 1 89 ? -1.916 -8.886 -9.805 1.00 90.38 89 ASP A N 1
ATOM 739 C CA . ASP A 1 89 ? -2.092 -8.220 -11.103 1.00 90.38 89 ASP A CA 1
ATOM 740 C C . ASP A 1 89 ? -2.946 -6.945 -11.002 1.00 90.38 89 ASP A C 1
ATOM 742 O O . ASP A 1 89 ? -3.346 -6.369 -12.015 1.00 90.38 89 ASP A O 1
ATOM 746 N N . LYS A 1 90 ? -3.263 -6.513 -9.776 1.00 91.56 90 LYS A N 1
ATOM 747 C CA . LYS A 1 90 ? -4.106 -5.344 -9.511 1.00 91.56 90 LYS A CA 1
ATOM 748 C C . LYS A 1 90 ? -3.267 -4.111 -9.209 1.00 91.56 90 LYS A C 1
ATOM 750 O O . LYS A 1 90 ? -2.086 -4.195 -8.870 1.00 91.56 90 LYS A O 1
ATOM 755 N N . SER A 1 91 ? -3.902 -2.945 -9.306 1.00 89.88 91 SER A N 1
ATOM 756 C CA . SER A 1 91 ? -3.249 -1.692 -8.938 1.00 89.88 91 SER A CA 1
ATOM 757 C C . SER A 1 91 ? -2.948 -1.641 -7.425 1.00 89.88 91 SER A C 1
ATOM 759 O O . SER A 1 91 ? -3.751 -2.111 -6.610 1.00 89.88 91 SER A O 1
ATOM 761 N N . PRO A 1 92 ? -1.832 -1.021 -6.997 1.00 90.81 92 PRO A N 1
ATOM 762 C CA . PRO A 1 92 ? -1.541 -0.807 -5.574 1.00 90.81 92 PRO A CA 1
ATOM 763 C C . PRO A 1 92 ? -2.644 -0.027 -4.842 1.00 90.81 92 PRO A C 1
ATOM 765 O O . PRO A 1 92 ? -2.843 -0.199 -3.638 1.00 90.81 92 PRO A O 1
ATOM 768 N N . GLN A 1 93 ? -3.371 0.832 -5.562 1.00 90.06 93 GLN A N 1
ATOM 769 C CA . GLN A 1 93 ? -4.505 1.597 -5.048 1.00 90.06 93 GLN A CA 1
ATOM 770 C C . GLN A 1 93 ? -5.679 0.694 -4.651 1.00 90.06 93 GLN A C 1
ATOM 772 O O . GLN A 1 93 ? -6.295 0.941 -3.614 1.00 90.06 93 GLN A O 1
ATOM 777 N N . GLU A 1 94 ? -5.976 -0.355 -5.422 1.00 92.62 94 GLU A N 1
ATOM 778 C CA . GLU A 1 94 ? -7.036 -1.314 -5.082 1.00 92.62 94 GLU A CA 1
ATOM 779 C C . GLU A 1 94 ? -6.720 -2.072 -3.797 1.00 92.62 94 GLU A C 1
ATOM 781 O O . GLU A 1 94 ? -7.575 -2.167 -2.914 1.00 92.62 94 GLU A O 1
ATOM 786 N N . LEU A 1 95 ? -5.483 -2.562 -3.655 1.00 93.62 95 LEU A N 1
ATOM 787 C CA . LEU A 1 95 ? -5.064 -3.228 -2.423 1.00 93.62 95 LEU A CA 1
ATOM 788 C C . LEU A 1 95 ? -5.111 -2.263 -1.234 1.00 93.62 95 LEU A C 1
ATOM 790 O O . LEU A 1 95 ? -5.651 -2.614 -0.184 1.00 93.62 95 LEU A O 1
ATOM 794 N N . ARG A 1 96 ? -4.611 -1.031 -1.406 1.00 92.06 96 ARG A N 1
ATOM 795 C CA . ARG A 1 96 ? -4.695 0.016 -0.377 1.00 92.06 96 ARG A CA 1
ATOM 796 C C . ARG A 1 96 ? -6.141 0.254 0.052 1.00 92.06 96 ARG A C 1
ATOM 798 O O . ARG A 1 96 ? -6.407 0.379 1.246 1.00 92.06 96 ARG A O 1
ATOM 805 N N . HIS A 1 97 ? -7.068 0.325 -0.901 1.00 92.00 97 HIS A N 1
ATOM 806 C CA . HIS A 1 97 ? -8.483 0.530 -0.618 1.00 92.00 97 HIS A CA 1
ATOM 807 C C . HIS A 1 97 ? -9.085 -0.646 0.157 1.00 92.00 97 HIS A C 1
ATOM 809 O O . HIS A 1 97 ? -9.688 -0.433 1.208 1.00 92.00 97 HIS A O 1
ATOM 815 N N . ALA A 1 98 ? -8.870 -1.878 -0.309 1.00 93.88 98 ALA A N 1
ATOM 816 C CA . ALA A 1 98 ? -9.357 -3.080 0.362 1.00 93.88 98 ALA A CA 1
ATOM 817 C C . ALA A 1 98 ? -8.813 -3.196 1.795 1.00 93.88 98 ALA A C 1
ATOM 819 O O . ALA A 1 98 ? -9.572 -3.450 2.732 1.00 93.88 98 ALA A O 1
ATOM 820 N N . LEU A 1 99 ? -7.516 -2.938 1.982 1.00 92.75 99 LEU A N 1
ATOM 821 C CA . LEU A 1 99 ? -6.884 -2.944 3.298 1.00 92.75 99 LEU A CA 1
ATOM 822 C C . LEU A 1 99 ? -7.445 -1.834 4.197 1.00 92.75 99 LEU A C 1
ATOM 824 O O . LEU A 1 99 ? -7.759 -2.083 5.357 1.00 92.75 99 LEU A O 1
ATOM 828 N N . SER A 1 100 ? -7.636 -0.624 3.663 1.00 92.19 100 SER A N 1
ATOM 829 C CA . SER A 1 100 ? -8.241 0.487 4.407 1.00 92.19 100 SER A CA 1
ATOM 830 C C . SER A 1 100 ? -9.658 0.158 4.874 1.00 92.19 100 SER A C 1
ATOM 832 O O . SER A 1 100 ? -9.997 0.449 6.019 1.00 92.19 100 SER A O 1
ATOM 834 N N . GL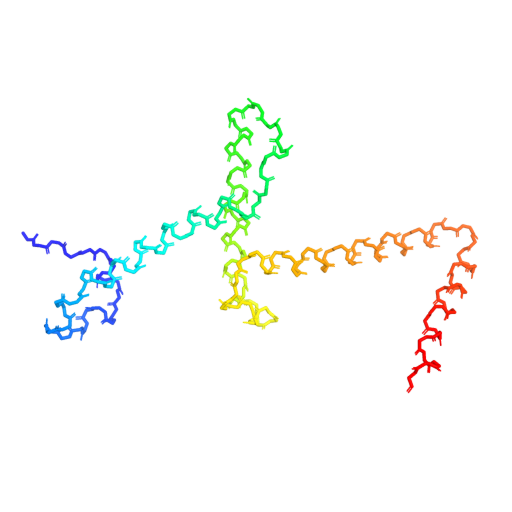N A 1 101 ? -10.470 -0.494 4.037 1.00 94.50 101 GLN A N 1
ATOM 835 C CA . GLN A 1 101 ? -11.800 -0.949 4.440 1.00 94.50 101 GLN A CA 1
ATOM 836 C C . GLN A 1 101 ? -11.737 -1.975 5.576 1.00 94.50 101 GLN A C 1
ATOM 838 O O . GLN A 1 101 ? -12.526 -1.883 6.515 1.00 94.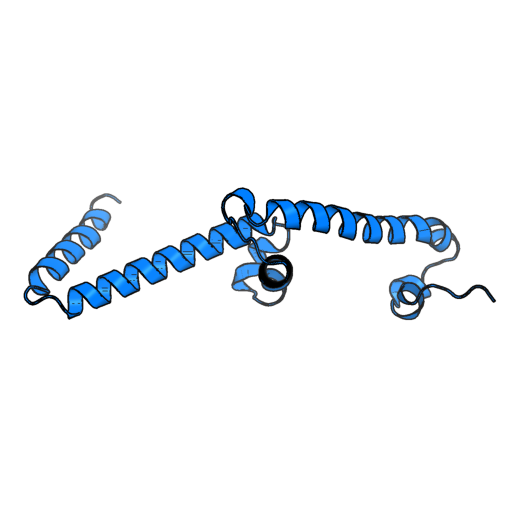50 101 GLN A O 1
ATOM 843 N N . GLN A 1 102 ? -10.810 -2.935 5.514 1.00 94.19 102 GLN A N 1
ATOM 844 C CA . GLN A 1 102 ? -10.630 -3.918 6.586 1.00 94.19 102 GLN A CA 1
ATOM 845 C C . GLN A 1 102 ? -10.203 -3.244 7.892 1.00 94.19 102 GLN A C 1
ATOM 847 O O . GLN A 1 102 ? -10.833 -3.466 8.920 1.00 94.19 102 GLN A O 1
ATOM 852 N N . ILE A 1 103 ? -9.219 -2.341 7.842 1.00 94.31 103 ILE A N 1
ATOM 853 C CA . ILE A 1 103 ? -8.774 -1.576 9.014 1.00 94.31 103 ILE A CA 1
ATOM 854 C C . ILE A 1 103 ? -9.933 -0.772 9.613 1.00 94.31 103 ILE A C 1
ATOM 856 O O . ILE A 1 103 ? -10.129 -0.796 10.824 1.00 94.31 103 ILE A O 1
ATOM 860 N N . HIS A 1 104 ? -10.731 -0.084 8.792 1.00 95.44 104 HIS A N 1
ATOM 861 C CA . HIS A 1 104 ? -11.882 0.672 9.292 1.00 95.44 104 HIS A CA 1
ATOM 862 C C . HIS A 1 104 ? -12.922 -0.224 9.971 1.00 95.44 104 HIS A C 1
ATOM 864 O O . HIS A 1 104 ? -13.455 0.164 11.010 1.00 95.44 104 HIS A O 1
ATOM 870 N N . LYS A 1 105 ? -13.190 -1.417 9.424 1.00 95.19 105 LYS A N 1
ATOM 871 C CA . LYS A 1 105 ? -14.085 -2.396 10.058 1.00 95.19 105 LYS A CA 1
ATOM 872 C C . LYS A 1 105 ? -13.545 -2.840 11.417 1.00 95.19 105 LYS A C 1
ATOM 874 O O . LYS A 1 105 ? -14.278 -2.779 12.399 1.00 95.19 105 LYS A O 1
ATOM 879 N N . GLU A 1 106 ? -12.271 -3.214 11.489 1.00 95.62 106 GLU A N 1
ATOM 880 C CA . GLU A 1 106 ? -11.627 -3.643 12.739 1.00 95.62 106 GLU A CA 1
ATOM 881 C C . GLU A 1 106 ? -11.638 -2.535 13.800 1.00 95.62 106 GLU A C 1
ATOM 883 O O . GLU A 1 106 ? -12.046 -2.759 14.939 1.00 95.62 106 GLU A O 1
ATOM 888 N N . VAL A 1 107 ? -11.272 -1.304 13.425 1.00 95.88 107 VAL A N 1
ATOM 889 C CA . VAL A 1 107 ? -11.300 -0.145 14.333 1.00 95.88 107 VAL A CA 1
ATOM 890 C C . VAL A 1 107 ? -12.718 0.136 14.825 1.00 95.88 107 VAL A C 1
ATOM 892 O O . VAL A 1 107 ? -12.912 0.410 16.013 1.00 95.88 107 VAL A O 1
ATOM 895 N N . PHE A 1 108 ? -13.714 0.051 13.941 1.00 93.81 108 PHE A N 1
ATOM 896 C CA . PHE A 1 108 ? -15.115 0.217 14.312 1.00 93.81 108 PHE A CA 1
ATOM 897 C C . PHE A 1 108 ? -15.546 -0.830 15.343 1.00 93.81 108 PHE A C 1
ATOM 899 O O . PHE A 1 108 ? -16.046 -0.459 16.407 1.00 93.81 108 PHE A O 1
ATOM 906 N N . PHE A 1 109 ? -15.306 -2.118 15.077 1.00 91.19 109 PHE A N 1
ATOM 907 C CA . PHE A 1 109 ? -15.692 -3.190 15.994 1.00 91.19 109 PHE A CA 1
ATOM 908 C C . PHE A 1 109 ? -14.940 -3.118 17.324 1.00 91.19 109 PHE A C 1
ATOM 910 O O . PHE A 1 109 ? -15.569 -3.216 18.376 1.00 91.19 109 PHE A O 1
ATOM 917 N N . ALA A 1 110 ? -13.632 -2.861 17.309 1.00 91.19 110 ALA A N 1
ATOM 918 C CA . ALA A 1 110 ? -12.850 -2.679 18.530 1.00 91.19 110 ALA A CA 1
ATOM 919 C C . ALA A 1 110 ? -13.386 -1.515 19.382 1.00 91.19 110 ALA A C 1
ATOM 921 O O . ALA A 1 110 ? -13.540 -1.639 20.601 1.00 91.19 110 ALA A O 1
ATOM 922 N N . THR A 1 111 ? -13.738 -0.398 18.738 1.00 90.62 111 THR A N 1
ATOM 923 C CA . THR A 1 111 ? -14.331 0.763 19.416 1.00 90.62 111 THR A CA 1
ATOM 924 C C . THR A 1 111 ? -15.707 0.427 19.985 1.00 90.62 111 THR A C 1
ATOM 926 O O . THR A 1 111 ? -15.996 0.764 21.134 1.00 90.62 111 THR A O 1
ATOM 929 N N . LEU A 1 112 ? -16.547 -0.262 19.210 1.00 87.06 112 LEU A N 1
ATOM 930 C CA . LEU A 1 112 ? -17.881 -0.681 19.631 1.00 87.06 112 LEU A CA 1
ATOM 931 C C . LEU A 1 112 ? -17.816 -1.594 20.860 1.00 87.06 112 LEU A C 1
ATOM 933 O O . LEU A 1 112 ? -18.503 -1.331 21.846 1.00 87.06 112 LEU A O 1
ATOM 937 N N . VAL A 1 113 ? -16.959 -2.618 20.828 1.00 86.06 113 VAL A N 1
ATOM 938 C CA . VAL A 1 113 ? -16.750 -3.549 21.948 1.00 86.06 113 VAL A CA 1
ATOM 939 C C . VAL A 1 113 ? -16.261 -2.802 23.187 1.00 86.06 113 VAL A C 1
ATOM 941 O O . VAL A 1 113 ? -16.831 -2.965 24.265 1.00 86.06 113 VAL A O 1
ATOM 944 N N . SER A 1 114 ? -15.270 -1.919 23.035 1.00 87.12 114 SER A N 1
ATOM 945 C CA . SER A 1 114 ? -14.761 -1.103 24.144 1.00 87.12 114 SER A CA 1
ATOM 946 C C . SER A 1 114 ? -15.864 -0.250 24.784 1.00 87.12 114 SER A C 1
ATOM 948 O O . SER A 1 114 ? -16.022 -0.236 26.010 1.00 87.12 114 SER A O 1
ATOM 950 N N . LYS A 1 115 ? -16.691 0.415 23.967 1.00 84.69 115 LYS A N 1
ATOM 951 C CA . LYS A 1 115 ? -17.817 1.222 24.458 1.00 84.69 115 LYS A CA 1
ATOM 952 C C . LYS A 1 115 ? -18.888 0.371 25.127 1.00 84.69 115 LYS A C 1
ATOM 954 O O . LYS A 1 115 ? -19.351 0.746 26.203 1.00 84.69 115 LYS A O 1
ATOM 959 N N . ALA A 1 116 ? -19.231 -0.776 24.547 1.00 82.81 116 ALA A N 1
ATOM 960 C CA . ALA A 1 116 ? -20.177 -1.721 25.127 1.00 82.81 116 ALA A CA 1
ATOM 961 C C . ALA A 1 116 ? -19.719 -2.221 26.503 1.00 82.81 116 ALA A C 1
ATOM 963 O O . ALA A 1 116 ? -20.528 -2.276 27.426 1.00 82.81 116 ALA A O 1
ATOM 964 N N . GLN A 1 117 ? -18.427 -2.516 26.663 1.00 80.50 117 GLN A N 1
ATOM 965 C CA . GLN A 1 117 ? -17.867 -3.014 27.919 1.00 80.50 117 GLN A CA 1
ATOM 966 C C . GLN A 1 117 ? -17.811 -1.941 29.017 1.00 80.50 117 GLN A C 1
ATOM 968 O O . GLN A 1 117 ? -18.045 -2.244 30.182 1.00 80.50 117 GLN A O 1
ATOM 973 N N . SER A 1 118 ? -17.543 -0.684 28.652 1.00 82.94 118 SER A N 1
ATOM 974 C CA . SER A 1 118 ? -17.544 0.453 29.592 1.00 82.94 118 SER A CA 1
ATOM 975 C C . SER A 1 118 ? -18.941 0.985 29.949 1.00 82.94 118 SER A C 1
ATOM 977 O O . SER A 1 118 ? -19.080 1.823 30.838 1.00 82.94 118 SER A O 1
ATOM 979 N N . SER A 1 119 ? -19.980 0.539 29.238 1.00 78.62 119 SER A N 1
ATOM 980 C CA . SER A 1 119 ? -21.349 1.015 29.418 1.00 78.62 119 SER A CA 1
ATOM 981 C C . SER A 1 119 ? -21.988 0.395 30.659 1.00 78.62 119 SER A C 1
ATOM 983 O O . SER A 1 119 ? -22.101 -0.825 30.763 1.00 78.62 119 SER A O 1
ATOM 985 N N . ILE A 1 120 ? -22.510 1.244 31.550 1.00 66.38 120 ILE A N 1
ATOM 986 C CA . ILE A 1 120 ? -23.331 0.834 32.706 1.00 66.38 120 ILE A CA 1
ATOM 987 C C . ILE A 1 120 ? -24.566 0.025 32.250 1.00 66.38 120 ILE A C 1
ATOM 989 O O . ILE A 1 120 ? -25.017 -0.866 32.963 1.00 66.38 120 ILE A O 1
ATOM 993 N N . ASN A 1 121 ? -25.060 0.269 31.028 1.00 66.62 121 ASN A N 1
ATOM 994 C CA . ASN A 1 121 ? -26.228 -0.392 30.434 1.00 66.62 121 ASN A CA 1
ATOM 995 C C . ASN A 1 121 ? -25.846 -1.281 29.235 1.00 66.62 121 ASN A C 1
ATOM 997 O O . ASN A 1 121 ? -26.534 -1.289 28.208 1.00 66.62 121 ASN A O 1
ATOM 1001 N N . SER A 1 122 ? -24.744 -2.027 29.338 1.00 72.25 122 SER A N 1
ATOM 1002 C CA . SER A 1 122 ? -24.275 -2.959 28.297 1.00 72.25 122 SER A CA 1
ATOM 1003 C C . SER A 1 122 ? -25.358 -3.948 27.835 1.00 72.25 122 SER A C 1
ATOM 1005 O O . SER A 1 122 ? -25.404 -4.305 26.660 1.00 72.25 122 SER A O 1
ATOM 1007 N N . GLY A 1 123 ? -26.300 -4.307 28.716 1.00 75.25 123 GLY A N 1
ATOM 1008 C CA . GLY A 1 123 ? -27.436 -5.178 28.403 1.00 75.25 123 GLY A CA 1
ATOM 1009 C C . GLY A 1 123 ? -28.382 -4.639 27.323 1.00 75.25 123 GLY A C 1
ATOM 1010 O O . GLY A 1 123 ? -28.871 -5.417 26.508 1.00 75.25 123 GLY A O 1
ATOM 1011 N N . THR A 1 124 ? -28.623 -3.325 27.255 1.00 77.69 124 THR A N 1
ATOM 1012 C CA . THR A 1 124 ? -29.466 -2.728 26.198 1.00 77.69 124 THR A CA 1
ATOM 1013 C C . THR A 1 124 ? -28.747 -2.745 24.853 1.00 77.69 124 THR A C 1
ATOM 1015 O O . THR A 1 124 ? -29.357 -3.024 23.823 1.00 77.69 124 THR A O 1
ATOM 1018 N N . LEU A 1 125 ? -27.437 -2.497 24.868 1.00 78.38 125 LEU A N 1
ATOM 1019 C CA . LEU A 1 125 ? -26.600 -2.507 23.672 1.00 78.38 125 LEU A CA 1
ATOM 1020 C C . LEU A 1 125 ? -26.455 -3.934 23.119 1.00 78.38 125 LEU A C 1
ATOM 1022 O O . LEU A 1 125 ? -26.625 -4.142 21.922 1.00 78.38 125 LEU A O 1
ATOM 1026 N N . LEU A 1 126 ? -26.257 -4.929 23.990 1.00 78.19 126 LEU A N 1
ATOM 1027 C CA . LEU A 1 126 ? -26.260 -6.347 23.615 1.00 78.19 126 LEU A CA 1
ATOM 1028 C C . LEU A 1 126 ? -27.603 -6.789 23.023 1.00 78.19 126 LEU A C 1
ATOM 1030 O O . LEU A 1 126 ? -27.611 -7.460 21.996 1.00 78.19 126 LEU A O 1
ATOM 1034 N N . LYS A 1 127 ? -28.733 -6.372 23.610 1.00 82.06 127 LYS A N 1
ATOM 1035 C CA . LYS A 1 127 ? -30.066 -6.661 23.053 1.00 82.06 127 LYS A CA 1
ATOM 1036 C C . LYS A 1 127 ? -30.265 -6.031 21.674 1.00 82.06 127 LYS A C 1
ATOM 1038 O O . LYS A 1 127 ? -30.776 -6.692 20.779 1.00 82.06 127 LYS A O 1
ATOM 1043 N N . ALA A 1 128 ? -29.839 -4.782 21.484 1.00 81.88 128 ALA A N 1
ATOM 1044 C CA . ALA A 1 128 ? -29.913 -4.120 20.182 1.00 81.88 128 ALA A CA 1
ATOM 1045 C C . ALA A 1 128 ? -29.051 -4.834 19.125 1.00 81.88 128 ALA A C 1
ATOM 1047 O O . ALA A 1 128 ? -29.507 -5.036 18.002 1.00 81.88 128 ALA A O 1
ATOM 1048 N N . LEU A 1 129 ? -27.842 -5.274 19.493 1.00 81.00 129 LEU A N 1
ATOM 1049 C CA . LEU A 1 129 ? -26.979 -6.069 18.612 1.00 81.00 129 LEU A CA 1
ATOM 1050 C C . LEU A 1 129 ? -27.583 -7.438 18.281 1.00 81.00 129 LEU A C 1
ATOM 1052 O O . LEU A 1 129 ? -27.507 -7.861 17.133 1.00 81.00 129 LEU A O 1
ATOM 1056 N N . GLN A 1 130 ? -28.210 -8.111 19.249 1.00 82.94 130 GLN A N 1
ATOM 1057 C CA . GLN A 1 130 ? -28.912 -9.376 19.013 1.00 82.94 130 GLN A CA 1
ATOM 1058 C C . GLN A 1 130 ? -30.068 -9.205 18.026 1.00 82.94 130 GLN A C 1
ATOM 10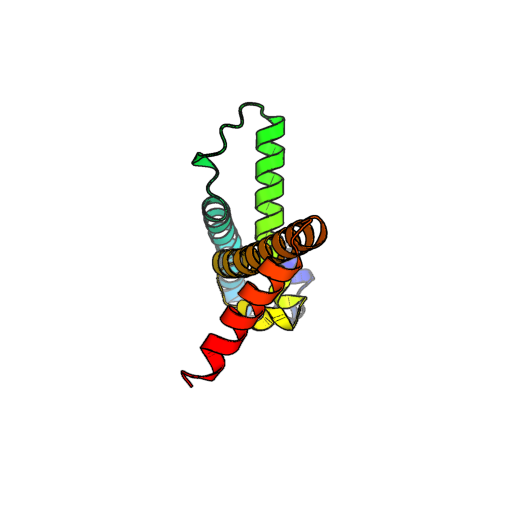60 O O . GLN A 1 130 ? -30.193 -10.009 17.112 1.00 82.94 130 GLN A O 1
ATOM 1065 N N . VAL A 1 131 ? -30.875 -8.147 18.167 1.00 85.88 131 VAL A N 1
ATOM 1066 C CA . VAL A 1 131 ? -31.970 -7.850 17.226 1.00 85.88 131 VAL A CA 1
ATOM 1067 C C . VAL A 1 131 ? -31.437 -7.570 15.822 1.00 85.88 131 VAL A C 1
ATOM 1069 O O . VAL A 1 131 ? -31.989 -8.082 14.855 1.00 85.88 131 VAL A O 1
ATOM 1072 N N . LEU A 1 132 ? -30.352 -6.799 15.703 1.00 81.62 132 LEU A N 1
ATOM 1073 C CA . LEU A 1 132 ? -29.718 -6.528 14.409 1.00 81.62 132 LEU A CA 1
ATOM 1074 C C . LEU A 1 132 ? -29.156 -7.799 13.761 1.00 81.62 132 LEU A C 1
ATOM 1076 O O . LEU A 1 132 ? -29.313 -7.974 12.561 1.00 81.62 132 LEU A O 1
ATOM 1080 N N . ALA A 1 133 ? -28.543 -8.692 14.542 1.00 79.94 133 ALA A N 1
ATOM 1081 C CA . ALA A 1 133 ? -28.011 -9.954 14.032 1.00 79.94 133 ALA A CA 1
ATOM 1082 C C . ALA A 1 133 ? -29.117 -10.936 13.600 1.00 79.94 133 ALA A C 1
ATOM 1084 O O . ALA A 1 133 ? -28.954 -11.632 12.605 1.00 79.94 133 ALA A O 1
ATOM 1085 N N . TRP A 1 134 ? -30.244 -10.976 14.321 1.00 74.62 134 TRP A N 1
ATOM 1086 C CA . TRP A 1 134 ? -31.372 -11.866 14.008 1.00 74.62 134 TRP A CA 1
ATOM 1087 C C . TRP A 1 134 ? -32.307 -11.340 12.913 1.00 74.62 134 TRP A C 1
ATOM 1089 O O . TRP A 1 134 ? -33.025 -12.128 12.301 1.00 74.62 134 TRP A O 1
ATOM 1099 N N . GLY A 1 135 ? -32.316 -10.029 12.657 1.00 59.69 135 GLY A N 1
ATOM 1100 C CA . GLY A 1 135 ? -33.126 -9.427 11.594 1.00 59.69 135 GLY A CA 1
ATOM 1101 C C . GLY A 1 135 ? -32.713 -9.862 10.183 1.00 59.69 135 GLY A C 1
ATOM 1102 O O . GLY A 1 135 ? -33.563 -9.908 9.298 1.00 59.69 135 GLY A O 1
ATOM 1103 N N . ASP A 1 136 ? -31.445 -10.239 9.988 1.00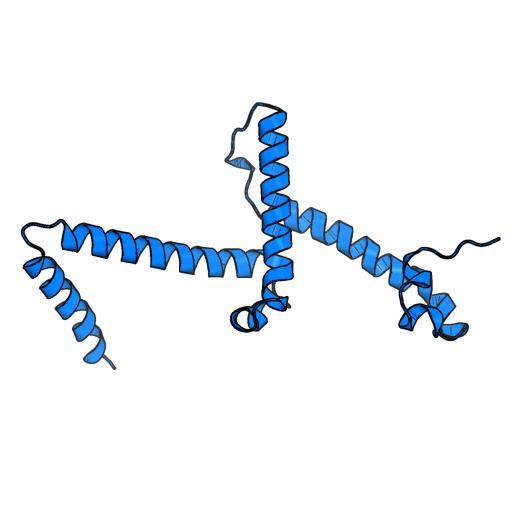 56.44 136 ASP A N 1
ATOM 1104 C CA . ASP A 1 136 ? -30.930 -10.729 8.702 1.00 56.44 136 ASP A CA 1
ATOM 1105 C C . ASP A 1 136 ? -31.284 -12.208 8.429 1.00 56.44 136 ASP A C 1
ATOM 1107 O O . ASP A 1 136 ? -31.352 -12.610 7.270 1.00 56.44 136 ASP A O 1
ATOM 1111 N N . GLU A 1 137 ? -31.579 -13.023 9.453 1.00 52.53 137 GLU A N 1
ATOM 1112 C CA . GLU A 1 137 ? -31.960 -14.441 9.271 1.00 52.53 137 GLU A CA 1
ATOM 1113 C C . GLU A 1 137 ? -33.400 -14.631 8.762 1.00 52.53 137 GLU A C 1
ATOM 1115 O O . GLU A 1 137 ? -33.747 -15.711 8.294 1.00 52.53 137 GLU A O 1
ATOM 1120 N N . GLN A 1 138 ? -34.253 -13.607 8.843 1.00 49.41 138 GLN A N 1
ATOM 1121 C CA . GLN A 1 138 ? -35.669 -13.693 8.445 1.00 49.41 138 GLN A CA 1
ATOM 1122 C C . GLN A 1 138 ? -35.944 -13.171 7.024 1.00 49.41 138 GLN A C 1
ATOM 1124 O O . GLN A 1 138 ? -37.085 -13.232 6.566 1.00 49.41 138 GLN A O 1
ATOM 1129 N N . ALA A 1 139 ? -34.919 -12.666 6.328 1.00 48.06 139 ALA A N 1
ATOM 1130 C CA . ALA A 1 139 ? -35.018 -12.103 4.978 1.00 48.06 139 ALA A CA 1
ATOM 1131 C C . ALA A 1 139 ? -34.267 -12.914 3.895 1.00 48.06 139 ALA A C 1
ATOM 1133 O O . ALA A 1 139 ? -34.189 -12.457 2.752 1.00 48.06 139 ALA A O 1
ATOM 1134 N N . ALA A 1 140 ? -33.742 -14.096 4.238 1.00 36.94 140 ALA A N 1
ATOM 1135 C CA . ALA A 1 140 ? -33.124 -15.065 3.325 1.00 36.94 140 ALA A CA 1
ATOM 1136 C C . ALA A 1 140 ? -33.983 -16.334 3.214 1.00 36.94 140 ALA A C 1
ATOM 1138 O O . ALA A 1 140 ? -34.036 -16.900 2.098 1.00 36.94 140 ALA A O 1
#

pLDDT: mean 81.32, std 13.28, range [36.59, 95.88]

Foldseek 3Di:
DPDDDPVCVPDPCNVPDDPVCVVCVVVVVVVVVVVVVVLVVLLPVLDDCVVVPDDDPVVVVVVSVVSSVLLVCLQCVCVVDVVNVVCNPPRSNVSVVVVVVVVVVVVVVVVLVVCLVPDPPVVVVVVVVVCVVVVVVVPD

Secondary structure (DSSP, 8-state):
-----HHHHH-HHHHS--HHHHTTHHHHHHHHHHHHHHHHHHHHHHS-GGG----SHHHHHHHHHHHHHHHHHHHHHHHH-GGGGGGTTS-HHHHHHHHHHHHHHHHHHHHHHHHHHH-TTHHHHHHHHHHHHHHTTT--